Protein AF-A0ABD2W1H1-F1 (afdb_monomer)

InterPro domains:
  IPR000477 Reverse transcriptase domain [PF00078] (25-118)

Radius of gyration: 23.23 Å; Cα contacts (8 Å, |Δi|>4): 56; chains: 1; bounding box: 55×44×77 Å

Structure (mmCIF, N/CA/C/O backbone):
data_AF-A0ABD2W1H1-F1
#
_entry.id   AF-A0ABD2W1H1-F1
#
loop_
_atom_site.group_PDB
_atom_site.id
_atom_site.type_symbol
_atom_site.label_atom_id
_atom_site.label_alt_id
_atom_site.label_comp_id
_atom_site.label_asym_id
_atom_site.label_entity_id
_atom_site.label_seq_id
_atom_site.pdbx_PDB_ins_code
_atom_site.Cartn_x
_atom_site.Cartn_y
_atom_site.Cartn_z
_atom_site.occupancy
_atom_site.B_iso_or_equiv
_atom_site.auth_seq_id
_atom_site.auth_comp_id
_atom_site.auth_asym_id
_atom_site.auth_atom_id
_atom_site.pdbx_PDB_model_num
ATOM 1 N N . MET A 1 1 ? -27.173 16.193 44.417 1.00 43.81 1 MET A N 1
ATOM 2 C CA . MET A 1 1 ? -25.766 15.741 44.469 1.00 43.81 1 MET A CA 1
ATOM 3 C C . MET A 1 1 ? -25.163 16.108 43.125 1.00 43.81 1 MET A C 1
ATOM 5 O O . MET A 1 1 ? -25.553 15.525 42.124 1.00 43.81 1 MET A O 1
ATOM 9 N N . GLY A 1 2 ? -24.431 17.223 43.087 1.00 42.78 2 GLY A N 1
ATOM 10 C CA . GLY A 1 2 ? -24.019 17.876 41.842 1.00 42.78 2 GLY A CA 1
ATOM 11 C C . GLY A 1 2 ? -22.956 17.087 41.070 1.00 42.78 2 GLY A C 1
ATOM 12 O O . GLY A 1 2 ? -22.315 16.207 41.647 1.00 42.78 2 GLY A O 1
ATOM 13 N N . PRO A 1 3 ? -22.776 17.387 39.774 1.00 46.75 3 PRO A N 1
ATOM 14 C CA . PRO A 1 3 ? -21.811 16.698 38.933 1.00 46.75 3 PRO A CA 1
ATOM 15 C C . PRO A 1 3 ? -20.380 17.022 39.372 1.00 46.75 3 PRO A C 1
ATOM 17 O O . PRO A 1 3 ? -20.046 18.167 39.681 1.00 46.75 3 PRO A O 1
ATOM 20 N N . ALA A 1 4 ? -19.531 15.997 39.387 1.00 45.50 4 ALA A N 1
ATOM 21 C CA . ALA A 1 4 ? -18.104 16.149 39.611 1.00 45.50 4 ALA A CA 1
ATOM 22 C C . ALA A 1 4 ? -17.471 16.798 38.372 1.00 45.50 4 ALA A C 1
ATOM 24 O O . ALA A 1 4 ? -17.290 16.154 37.340 1.00 45.50 4 ALA A O 1
ATOM 25 N N . VAL A 1 5 ? -17.140 18.083 38.487 1.00 46.41 5 VAL A N 1
ATOM 26 C CA . VAL A 1 5 ? -16.258 18.775 37.547 1.00 46.41 5 VAL A CA 1
ATOM 27 C C . VAL A 1 5 ? -14.860 18.183 37.713 1.00 46.41 5 VAL A C 1
ATOM 29 O O . VAL A 1 5 ? -14.233 18.330 38.759 1.00 46.41 5 VAL A O 1
ATOM 32 N N . ARG A 1 6 ? -14.388 17.483 36.682 1.00 51.84 6 ARG A N 1
ATOM 33 C CA . ARG A 1 6 ? -12.986 17.104 36.508 1.00 51.84 6 ARG A CA 1
ATOM 34 C C . ARG A 1 6 ? -12.516 17.728 35.200 1.00 51.84 6 ARG A C 1
ATOM 36 O O . ARG A 1 6 ? -12.974 17.327 34.138 1.00 51.84 6 ARG A O 1
ATOM 43 N N . ASP A 1 7 ? -11.689 18.760 35.324 1.00 51.59 7 ASP A N 1
ATOM 44 C CA . ASP A 1 7 ? -10.786 19.318 34.313 1.00 51.59 7 ASP A CA 1
ATOM 45 C C . ASP A 1 7 ? -11.288 19.332 32.860 1.00 51.59 7 ASP A C 1
ATOM 47 O O . ASP A 1 7 ? -10.806 18.589 32.013 1.00 51.59 7 ASP A O 1
ATOM 51 N N . GLY A 1 8 ? -12.242 20.227 32.579 1.00 45.44 8 GLY A N 1
ATOM 52 C CA . GLY A 1 8 ? -12.217 21.179 31.453 1.00 45.44 8 GLY A CA 1
ATOM 53 C C . GLY A 1 8 ? -12.054 20.719 29.994 1.00 45.44 8 GLY A C 1
ATOM 54 O O . GLY A 1 8 ? -12.125 21.572 29.115 1.00 45.44 8 GLY A O 1
ATOM 55 N N . HIS A 1 9 ? -11.870 19.438 29.687 1.00 45.09 9 HIS A N 1
ATOM 56 C CA . HIS A 1 9 ? -11.798 18.931 28.318 1.00 45.09 9 HIS A CA 1
ATOM 57 C C . HIS A 1 9 ? -12.951 17.962 28.070 1.00 45.09 9 HIS A C 1
ATOM 59 O O . HIS A 1 9 ? -12.809 16.744 28.156 1.00 45.09 9 HIS A O 1
ATOM 65 N N . VAL A 1 10 ? -14.118 18.527 27.761 1.00 51.59 10 VAL A N 1
ATOM 66 C CA . VAL A 1 10 ? -15.185 17.774 27.100 1.00 51.59 10 VAL A CA 1
ATOM 67 C C . VAL A 1 10 ? -14.662 17.466 25.700 1.00 51.59 10 VAL A C 1
ATOM 69 O O . VAL A 1 10 ? -14.462 18.381 24.898 1.00 51.59 10 VAL A O 1
ATOM 72 N N . ALA A 1 11 ? -14.356 16.194 25.432 1.00 53.81 11 ALA A N 1
ATOM 73 C CA . ALA A 1 11 ? -14.017 15.757 24.085 1.00 53.81 11 ALA A CA 1
ATOM 74 C C . ALA A 1 11 ? -15.162 16.173 23.142 1.00 53.81 11 ALA A C 1
ATOM 76 O O . ALA A 1 11 ? -16.325 16.054 23.527 1.00 53.81 11 ALA A O 1
ATOM 77 N N . PRO A 1 12 ? -14.876 16.702 21.941 1.00 53.75 12 PRO A N 1
ATOM 78 C CA . PRO A 1 12 ? -15.933 17.126 21.035 1.00 53.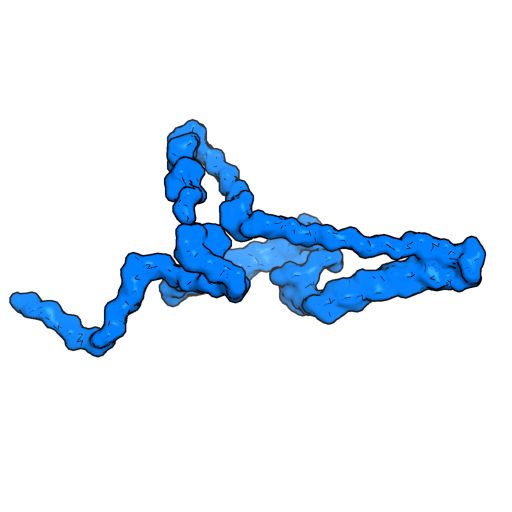75 12 PRO A CA 1
ATOM 79 C C . PRO A 1 12 ? -16.847 15.934 20.719 1.00 53.75 12 PRO A C 1
ATOM 81 O O . PRO A 1 12 ? -16.388 14.923 20.198 1.00 53.75 12 PRO A O 1
ATOM 84 N N . GLU A 1 13 ? -18.142 16.073 21.008 1.00 55.47 13 GLU A N 1
ATOM 85 C CA . GLU A 1 13 ? -19.213 15.078 20.787 1.00 55.47 13 GLU A CA 1
ATOM 86 C C . GLU A 1 13 ? -19.507 14.815 19.286 1.00 55.47 13 GLU A C 1
ATOM 88 O O . GLU A 1 13 ? -20.562 14.307 18.915 1.00 55.47 13 GLU A O 1
ATOM 93 N N . GLY A 1 14 ? -18.590 15.191 18.388 1.00 64.19 14 GLY A N 1
ATOM 94 C CA . GLY A 1 14 ? -18.733 15.085 16.938 1.00 64.19 14 GLY A CA 1
ATOM 95 C C . GLY A 1 14 ? -17.552 14.359 16.285 1.00 64.19 14 GLY A C 1
ATOM 96 O O . GLY A 1 14 ? -16.455 14.323 16.847 1.00 64.19 14 GLY A O 1
ATOM 97 N N . PRO A 1 15 ? -17.746 13.782 15.083 1.00 66.81 15 PRO A N 1
ATOM 98 C CA . PRO A 1 15 ? -16.673 13.117 14.358 1.00 66.81 15 PRO A CA 1
ATOM 99 C C . PRO A 1 15 ? -15.537 14.100 14.081 1.00 66.81 15 PRO A C 1
ATOM 101 O O . PRO A 1 15 ? -15.758 15.232 13.647 1.00 66.81 15 PRO A O 1
ATOM 104 N N . GLN A 1 16 ? -14.301 13.667 14.315 1.00 79.19 16 GLN A N 1
ATOM 105 C CA . GLN A 1 16 ? -13.146 14.505 14.045 1.00 79.19 16 GLN A CA 1
ATOM 106 C C . GLN A 1 16 ? -12.920 14.574 12.530 1.00 79.19 16 GLN A C 1
ATOM 108 O O . GLN A 1 16 ? -12.593 13.578 11.887 1.00 79.19 16 GLN A O 1
ATOM 113 N N . LEU A 1 17 ? -13.132 15.751 11.940 1.00 83.94 17 LEU A N 1
ATOM 114 C CA . LEU A 1 17 ? -13.023 15.973 10.498 1.00 83.94 17 LEU A CA 1
ATOM 115 C C . LEU A 1 17 ? -11.775 16.798 10.175 1.00 83.94 17 LEU A C 1
ATOM 117 O O . LEU A 1 17 ? -11.585 17.889 10.706 1.00 83.94 17 LEU A O 1
ATOM 121 N N . LEU A 1 18 ? -10.939 16.303 9.261 1.00 87.12 18 LEU A N 1
ATOM 122 C CA . LEU A 1 18 ? -9.754 17.017 8.785 1.00 87.12 18 LEU A CA 1
ATOM 123 C C . LEU A 1 18 ? -10.022 17.648 7.414 1.00 87.12 18 LEU A C 1
ATOM 125 O O . LEU A 1 18 ? -10.201 16.927 6.431 1.00 87.12 18 LEU A O 1
ATOM 129 N N . LEU A 1 19 ? -10.026 18.980 7.323 1.00 90.12 19 LEU A N 1
ATOM 130 C CA . LEU A 1 19 ? -10.197 19.686 6.049 1.00 90.12 19 LEU A CA 1
ATOM 131 C C . LEU A 1 19 ? -9.018 19.387 5.108 1.00 90.12 19 LEU A C 1
ATOM 133 O O . LEU A 1 19 ? -7.850 19.482 5.489 1.00 90.12 19 LEU A O 1
ATOM 137 N N . LYS A 1 20 ? -9.316 19.011 3.863 1.00 87.94 20 LYS A N 1
ATOM 138 C CA . LYS A 1 20 ? -8.301 18.776 2.832 1.00 87.94 20 LYS A CA 1
ATOM 139 C C . LYS A 1 20 ? -7.642 20.111 2.452 1.00 87.94 20 LYS A C 1
ATOM 141 O O . LYS A 1 20 ? -8.358 21.090 2.242 1.00 87.94 20 LYS A O 1
ATOM 146 N N . PRO A 1 21 ? -6.307 20.153 2.287 1.00 90.31 21 PRO A N 1
ATOM 147 C CA . PRO A 1 21 ? -5.616 21.361 1.846 1.00 90.31 21 PRO A CA 1
ATOM 148 C C . PRO A 1 21 ? -6.205 21.916 0.542 1.00 90.31 21 PRO A C 1
ATOM 150 O O . PRO A 1 21 ? -6.440 21.161 -0.404 1.00 90.31 21 PRO A O 1
ATOM 153 N N . GLY A 1 22 ? -6.451 23.228 0.500 1.00 89.56 22 GLY A N 1
ATOM 154 C CA . GLY A 1 22 ? -6.952 23.923 -0.692 1.00 89.56 22 GLY A CA 1
ATOM 155 C C . GLY A 1 22 ? -8.412 23.628 -1.064 1.00 89.56 22 GLY A C 1
ATOM 156 O O . GLY A 1 22 ? -8.815 23.914 -2.190 1.00 89.56 22 GLY A O 1
ATOM 157 N N . LYS A 1 23 ? -9.208 23.038 -0.163 1.00 88.44 23 LYS A N 1
ATOM 158 C CA . LYS A 1 23 ? -10.645 22.805 -0.368 1.00 88.44 23 LYS A CA 1
ATOM 159 C C . LYS A 1 23 ? -11.490 23.736 0.497 1.00 88.44 23 LYS A C 1
ATOM 161 O O . LYS A 1 23 ? -11.108 24.060 1.617 1.00 88.44 23 LYS A O 1
ATOM 166 N N . GLN A 1 24 ? -12.634 24.147 -0.046 1.00 89.00 24 GLN A N 1
ATOM 167 C CA . GLN A 1 24 ? -13.599 24.988 0.655 1.00 89.00 24 GLN A CA 1
ATOM 168 C C . GLN A 1 24 ? -14.358 24.163 1.715 1.00 89.00 24 GLN A C 1
ATOM 170 O O . GLN A 1 24 ? -14.635 22.984 1.475 1.00 89.00 24 GLN A O 1
ATOM 175 N N . PRO A 1 25 ? -14.662 24.733 2.894 1.00 86.94 25 PRO A N 1
ATOM 176 C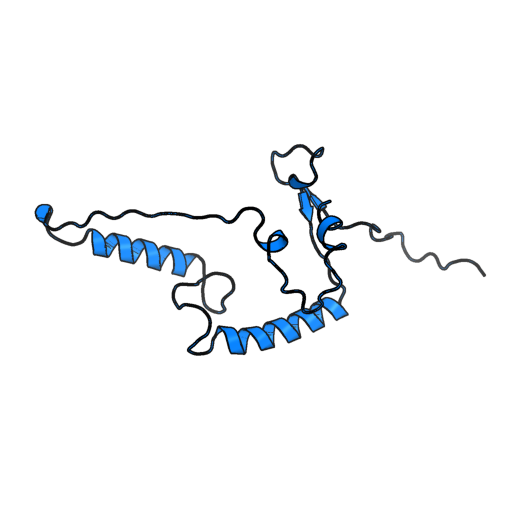 CA . PRO A 1 25 ? -15.293 24.020 4.012 1.00 86.94 25 PRO A CA 1
ATOM 177 C C . PRO A 1 25 ? -16.806 23.782 3.839 1.00 86.94 25 PRO A C 1
ATOM 179 O O . PRO A 1 25 ? -17.447 23.200 4.706 1.00 86.94 25 PRO A O 1
ATOM 182 N N . ASP A 1 26 ? -17.383 24.229 2.730 1.00 87.62 26 ASP A N 1
ATOM 183 C CA . ASP A 1 26 ? -18.809 24.174 2.399 1.00 87.62 26 ASP A CA 1
ATOM 184 C C . ASP A 1 26 ? -19.298 22.783 1.957 1.00 87.62 26 ASP A C 1
ATOM 186 O O . ASP A 1 26 ? -20.471 22.454 2.130 1.00 87.62 26 ASP A O 1
ATOM 190 N N . ALA A 1 27 ? -18.414 21.940 1.418 1.00 84.38 27 ALA A N 1
ATOM 191 C CA . ALA A 1 27 ? -18.756 20.594 0.961 1.00 84.38 27 ALA A CA 1
ATOM 192 C C . ALA A 1 27 ? -18.233 19.498 1.907 1.00 84.38 27 ALA A C 1
ATOM 194 O O . ALA A 1 27 ? -17.051 19.474 2.249 1.00 84.38 27 ALA A O 1
ATOM 195 N N . SER A 1 28 ? -19.056 18.491 2.234 1.00 80.12 28 SER A N 1
ATOM 196 C CA . SER A 1 28 ? -18.624 17.364 3.088 1.00 80.12 28 SER A CA 1
ATOM 197 C C . SER A 1 28 ? -17.450 16.576 2.488 1.00 80.12 28 SER A C 1
ATOM 199 O O . SER A 1 28 ? -16.524 16.166 3.189 1.00 80.12 28 SER A O 1
ATOM 201 N N . SER A 1 29 ? -17.399 16.473 1.155 1.00 82.88 29 SER A N 1
ATOM 202 C 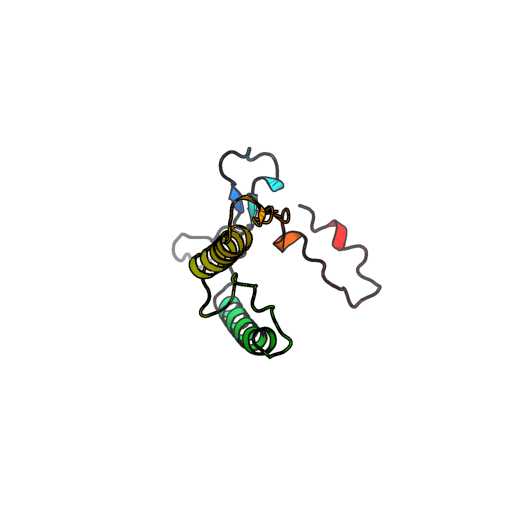CA . SER A 1 29 ? -16.284 15.855 0.422 1.00 82.88 29 SER A CA 1
ATOM 203 C C . SER A 1 29 ? -14.930 16.563 0.601 1.00 82.88 29 SER A C 1
ATOM 205 O O . SER A 1 29 ? -13.884 15.977 0.286 1.00 82.88 29 SER A O 1
ATOM 207 N N . SER A 1 30 ? -14.918 17.796 1.114 1.00 88.81 30 SER A N 1
ATOM 208 C CA . SER A 1 30 ? -13.705 18.550 1.433 1.00 88.81 30 SER A CA 1
ATOM 209 C C . SER A 1 30 ? -13.006 18.042 2.686 1.00 88.81 30 SER A C 1
ATOM 211 O O . SER A 1 30 ? -11.835 18.351 2.878 1.00 88.81 30 SER A O 1
ATOM 213 N N . TYR A 1 31 ? -13.657 17.212 3.498 1.00 87.69 31 TYR A N 1
ATOM 214 C CA . TYR A 1 31 ? -13.084 16.675 4.724 1.00 87.69 31 TYR A CA 1
ATOM 215 C C . TYR A 1 31 ? -12.571 15.236 4.551 1.00 87.69 31 TYR A C 1
ATOM 217 O O . TYR A 1 31 ? -12.930 14.506 3.621 1.00 87.69 31 TYR A O 1
ATOM 225 N N . ARG A 1 32 ? -11.661 14.832 5.439 1.00 84.00 32 ARG A N 1
ATOM 226 C CA . ARG A 1 32 ? -11.263 13.447 5.697 1.00 84.00 32 ARG A CA 1
ATOM 227 C C . ARG A 1 32 ? -11.787 13.087 7.088 1.00 84.00 32 ARG A C 1
ATOM 229 O O . ARG A 1 32 ? -11.273 13.645 8.059 1.00 84.00 32 ARG A O 1
ATOM 236 N N . PRO A 1 33 ? -12.804 12.223 7.202 1.00 83.12 33 PRO A N 1
ATOM 237 C CA . PRO A 1 33 ? -13.260 11.778 8.508 1.00 83.12 33 PRO A CA 1
ATOM 238 C C . PRO A 1 33 ? -12.161 10.953 9.184 1.00 83.12 33 PRO A C 1
ATOM 240 O O . PRO A 1 33 ? -11.538 10.100 8.549 1.00 83.12 33 PRO A O 1
ATOM 243 N N . LEU A 1 34 ? -11.908 11.233 10.461 1.00 82.88 34 LEU A N 1
ATOM 244 C CA . LEU A 1 34 ? -11.014 10.467 11.318 1.00 82.88 34 LEU A CA 1
ATOM 245 C C . LEU A 1 34 ? -11.851 9.697 12.337 1.00 82.88 34 LEU A 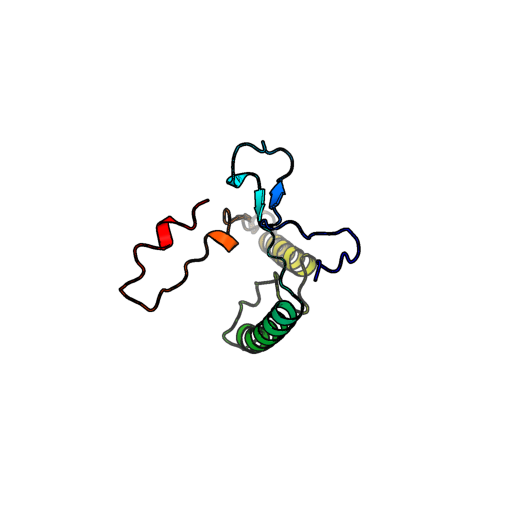C 1
ATOM 247 O O . LEU A 1 34 ? -12.645 10.277 13.077 1.00 82.88 34 LEU A O 1
ATOM 251 N N . CYS A 1 35 ? -11.644 8.384 12.391 1.00 82.81 35 CYS A N 1
ATOM 252 C CA . CYS A 1 35 ? -12.256 7.523 13.394 1.00 82.81 35 CYS A CA 1
ATOM 253 C C . CYS A 1 35 ? -11.269 7.323 14.544 1.00 82.81 35 CYS A C 1
ATOM 255 O 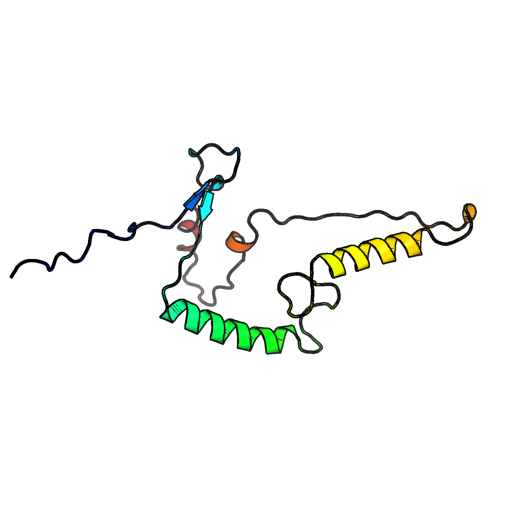O . CYS A 1 35 ? -10.298 6.577 14.416 1.00 82.81 35 CYS A O 1
ATOM 257 N N . MET A 1 36 ? -11.516 7.989 15.669 1.00 85.50 36 MET A N 1
ATOM 258 C CA . MET A 1 36 ? -10.738 7.796 16.889 1.00 85.50 36 MET A CA 1
ATOM 259 C C . MET A 1 36 ? -11.381 6.691 17.720 1.00 85.50 36 MET A C 1
ATOM 261 O O . MET A 1 36 ? -12.389 6.911 18.383 1.00 85.50 36 MET A O 1
ATOM 265 N N . LEU A 1 37 ? -10.799 5.493 17.673 1.00 88.94 37 LEU A N 1
ATOM 266 C CA . LEU A 1 37 ? -11.210 4.406 18.556 1.00 88.94 37 LEU A CA 1
ATOM 267 C C . LEU A 1 37 ? -10.705 4.654 19.984 1.00 88.94 37 LEU A C 1
ATOM 269 O O . LEU A 1 37 ? -9.593 5.163 20.200 1.00 88.94 37 LEU A O 1
ATOM 273 N N . ASP A 1 38 ? -11.518 4.256 20.956 1.00 93.69 38 ASP A N 1
ATOM 274 C CA . ASP A 1 38 ? -11.116 4.183 22.354 1.00 93.69 38 ASP A CA 1
ATOM 275 C C . ASP A 1 38 ? -10.048 3.090 22.559 1.00 93.69 38 ASP A C 1
ATOM 277 O O . ASP A 1 38 ? -9.645 2.371 21.637 1.00 93.69 38 ASP A O 1
ATOM 281 N N . THR A 1 39 ? -9.525 2.976 23.780 1.00 96.19 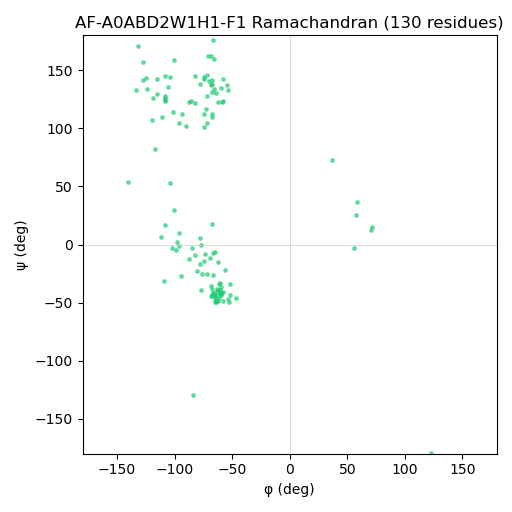39 THR A N 1
ATOM 282 C CA . THR A 1 39 ? -8.462 2.007 24.082 1.00 96.19 39 THR A CA 1
ATOM 283 C C . THR A 1 39 ? -8.907 0.571 23.804 1.00 96.19 39 THR A C 1
ATOM 285 O O . THR A 1 39 ? -8.145 -0.199 23.218 1.00 96.19 39 THR A O 1
ATOM 288 N N . ALA A 1 40 ? -10.140 0.212 24.173 1.00 96.62 40 ALA A N 1
ATOM 289 C CA . ALA A 1 40 ? -10.678 -1.123 23.933 1.00 96.62 40 ALA A CA 1
ATOM 290 C C . ALA A 1 40 ? -10.816 -1.415 22.428 1.00 96.62 40 ALA A C 1
ATOM 292 O O . ALA A 1 40 ? -10.377 -2.470 21.963 1.00 96.62 40 ALA A O 1
ATOM 293 N N . GLY A 1 41 ? -11.335 -0.461 21.651 1.00 96.56 41 GLY A N 1
ATOM 294 C CA . GLY A 1 41 ? -11.456 -0.543 20.200 1.00 96.56 41 GLY A CA 1
ATOM 295 C C . GLY A 1 41 ? -10.107 -0.713 19.506 1.00 96.56 41 GLY A C 1
ATOM 296 O O . GLY A 1 41 ? -9.969 -1.595 18.663 1.00 96.56 41 GLY A O 1
ATOM 297 N N . LYS A 1 42 ? -9.076 0.036 19.918 1.00 95.44 42 LYS A N 1
ATOM 298 C CA . LYS A 1 42 ? -7.701 -0.121 19.398 1.00 95.44 42 LYS A CA 1
ATOM 299 C C . LYS A 1 42 ? -7.110 -1.498 19.698 1.00 95.44 42 LYS A C 1
ATOM 301 O O . LYS A 1 42 ? -6.415 -2.073 18.859 1.00 95.44 42 LYS A O 1
ATOM 306 N N . ILE A 1 43 ? -7.371 -2.045 20.889 1.00 97.88 43 ILE A N 1
ATOM 307 C CA . ILE A 1 43 ? -6.932 -3.401 21.248 1.00 97.88 43 ILE A CA 1
ATOM 308 C C . ILE A 1 43 ? -7.612 -4.427 20.338 1.00 97.88 43 ILE A C 1
ATOM 310 O O . ILE A 1 43 ? -6.933 -5.283 19.765 1.00 97.88 43 ILE A O 1
ATOM 314 N N . LEU A 1 44 ? -8.931 -4.325 20.167 1.00 97.38 44 LEU A N 1
ATOM 315 C CA . LEU A 1 44 ? -9.688 -5.217 19.294 1.00 97.38 44 LEU A CA 1
ATOM 316 C C . LEU A 1 44 ? -9.216 -5.119 17.837 1.00 97.38 44 LEU A C 1
ATOM 318 O O . LEU A 1 44 ? -8.952 -6.147 17.212 1.00 97.38 44 LEU A O 1
ATOM 322 N N . GLU A 1 45 ? -9.039 -3.902 17.321 1.00 96.31 45 GLU A N 1
ATOM 323 C CA . GLU A 1 45 ? -8.484 -3.645 15.990 1.00 96.31 45 GLU A CA 1
ATOM 324 C C . GLU A 1 45 ? -7.137 -4.352 15.824 1.00 96.31 45 GLU A C 1
ATOM 326 O O . GLU A 1 45 ? -6.922 -5.068 14.846 1.00 96.31 45 GLU A O 1
ATOM 331 N N . ARG A 1 46 ? -6.243 -4.236 16.813 1.00 96.69 46 ARG A N 1
ATOM 332 C CA . ARG A 1 46 ? -4.926 -4.878 16.770 1.00 96.69 46 ARG A CA 1
ATOM 333 C C . ARG A 1 46 ? -5.015 -6.403 16.747 1.00 96.69 46 ARG A C 1
ATOM 335 O O . ARG A 1 46 ? -4.225 -7.038 16.044 1.00 96.69 46 ARG A O 1
ATOM 342 N N . ILE A 1 47 ? -5.950 -6.994 17.491 1.00 97.88 47 ILE A N 1
ATOM 343 C CA . ILE A 1 47 ? -6.193 -8.445 17.486 1.00 97.88 47 ILE A CA 1
ATOM 344 C C . ILE A 1 47 ? -6.680 -8.896 16.105 1.00 97.88 47 ILE A C 1
ATOM 346 O O . ILE A 1 47 ? -6.151 -9.865 15.557 1.00 97.88 47 ILE A O 1
ATOM 350 N N . ILE A 1 48 ? -7.654 -8.186 15.529 1.00 97.38 48 ILE A N 1
ATOM 351 C CA . ILE A 1 48 ? -8.199 -8.487 14.198 1.00 97.38 48 ILE A CA 1
ATOM 352 C C . ILE A 1 48 ? -7.106 -8.345 13.136 1.00 97.38 48 ILE A C 1
ATOM 354 O O . ILE A 1 48 ? -6.899 -9.266 12.351 1.00 97.38 48 ILE A O 1
ATOM 358 N N . CYS A 1 49 ? -6.359 -7.241 13.162 1.00 95.94 49 CYS A N 1
ATOM 359 C CA . CYS A 1 49 ? -5.248 -6.959 12.258 1.00 95.94 49 CYS A CA 1
ATOM 360 C C . CYS A 1 49 ? -4.227 -8.106 12.246 1.00 95.94 49 CYS A C 1
ATOM 362 O O . CYS A 1 49 ? -3.926 -8.645 11.187 1.00 95.94 49 CYS A O 1
ATOM 364 N N . ARG A 1 50 ? -3.777 -8.569 13.422 1.00 96.00 50 ARG A N 1
ATOM 365 C CA . ARG A 1 50 ? -2.837 -9.701 13.525 1.00 96.00 50 ARG A CA 1
ATOM 366 C C . ARG A 1 50 ? -3.387 -10.995 12.933 1.00 96.00 50 ARG A C 1
ATOM 368 O O . ARG A 1 50 ? -2.637 -11.750 12.327 1.00 96.00 50 ARG A O 1
ATOM 375 N N . ARG A 1 51 ? -4.677 -11.277 13.127 1.00 96.06 51 ARG A N 1
ATOM 376 C CA . ARG A 1 51 ? -5.307 -12.469 12.543 1.00 96.06 51 ARG A CA 1
ATOM 377 C C . ARG A 1 51 ? -5.376 -12.357 11.025 1.00 96.06 51 ARG A C 1
ATOM 379 O O . ARG A 1 51 ? -5.054 -13.323 10.350 1.00 96.06 51 ARG A O 1
ATOM 386 N N . LEU A 1 52 ? -5.755 -11.191 10.501 1.00 95.31 52 LEU A N 1
ATOM 387 C CA . LEU A 1 52 ? -5.802 -10.939 9.061 1.00 95.31 52 LEU A CA 1
ATOM 388 C C . LEU A 1 52 ? -4.416 -11.035 8.419 1.00 95.31 52 LEU A C 1
ATOM 390 O O . LEU A 1 52 ? -4.314 -11.665 7.374 1.00 95.31 52 LEU A O 1
ATOM 394 N N . GLU A 1 53 ? -3.370 -10.510 9.070 1.00 95.00 53 GLU A N 1
ATOM 395 C CA . GLU A 1 53 ? -1.979 -10.606 8.597 1.00 95.00 53 GLU A CA 1
ATOM 396 C C . GLU A 1 53 ? -1.585 -12.059 8.276 1.00 95.00 53 GLU A C 1
ATOM 398 O O . GLU A 1 53 ? -1.005 -12.317 7.224 1.00 95.00 53 GLU A O 1
ATOM 403 N N . VAL A 1 54 ? -1.960 -13.023 9.128 1.00 94.25 54 VAL A N 1
ATOM 404 C CA . VAL A 1 54 ? -1.673 -14.454 8.901 1.00 94.25 54 VAL A CA 1
ATOM 405 C C . VAL A 1 54 ? -2.290 -14.959 7.594 1.00 94.25 54 VAL A C 1
ATOM 407 O O . VAL A 1 54 ? -1.646 -15.701 6.858 1.00 94.25 54 VAL A O 1
ATOM 410 N N . TYR A 1 55 ? -3.522 -14.552 7.282 1.00 93.75 55 TYR A N 1
ATOM 411 C CA . TYR A 1 55 ? -4.204 -14.975 6.057 1.00 93.75 55 TYR A CA 1
ATOM 412 C C . TYR A 1 55 ? -3.697 -14.231 4.822 1.00 93.75 55 TYR A C 1
ATOM 414 O O . TYR A 1 55 ? -3.557 -14.828 3.757 1.00 93.75 55 TYR A O 1
ATOM 422 N N . THR A 1 56 ? -3.416 -12.934 4.946 1.00 94.81 56 THR A N 1
ATOM 423 C CA . THR A 1 56 ? -2.956 -12.110 3.823 1.00 94.81 56 THR A CA 1
ATOM 424 C C . THR A 1 56 ? -1.529 -12.429 3.398 1.00 94.81 56 THR A C 1
ATOM 426 O O . THR A 1 56 ? -1.186 -12.195 2.246 1.00 94.81 56 THR A O 1
ATOM 429 N N . GLU A 1 57 ? -0.703 -12.963 4.296 1.00 94.38 57 GLU A N 1
ATOM 430 C CA . GLU A 1 57 ? 0.686 -13.350 4.011 1.00 94.38 57 GLU A CA 1
ATOM 431 C C . GLU A 1 57 ? 0.836 -14.846 3.663 1.00 94.38 57 GLU A C 1
ATOM 433 O O . GLU A 1 57 ? 1.936 -15.310 3.372 1.00 94.38 57 GLU A O 1
ATOM 438 N N . ALA A 1 58 ? -0.256 -15.618 3.672 1.00 92.44 58 ALA A N 1
ATOM 439 C CA . ALA A 1 58 ? -0.249 -17.014 3.239 1.00 92.44 58 ALA A CA 1
ATOM 440 C C . ALA A 1 58 ? -0.002 -17.138 1.713 1.00 92.44 58 ALA A C 1
ATOM 442 O O . ALA A 1 58 ? -0.243 -16.179 0.979 1.00 92.44 58 ALA A O 1
ATOM 443 N N . PRO A 1 59 ? 0.393 -18.318 1.184 1.00 88.06 59 PRO A N 1
ATOM 444 C CA . PRO A 1 59 ? 0.743 -18.496 -0.237 1.00 88.06 59 PRO A CA 1
ATOM 445 C C . PRO A 1 59 ? -0.337 -18.102 -1.262 1.00 88.06 59 PRO A C 1
ATOM 447 O O . PRO A 1 59 ? -0.016 -17.839 -2.416 1.00 88.06 59 PRO A O 1
ATOM 450 N N . ALA A 1 60 ? -1.610 -18.059 -0.860 1.00 89.56 60 ALA A N 1
ATOM 451 C CA . ALA A 1 60 ? -2.737 -17.624 -1.693 1.00 89.56 60 ALA A CA 1
ATOM 452 C C . ALA A 1 60 ? -3.310 -16.251 -1.273 1.00 89.56 60 ALA A C 1
ATOM 454 O O . ALA A 1 60 ? -4.446 -15.925 -1.611 1.00 89.56 60 ALA A O 1
ATOM 455 N N . GLY A 1 61 ? -2.556 -15.485 -0.482 1.00 92.88 61 GLY A N 1
ATOM 456 C CA . GLY A 1 61 ? -2.944 -14.188 0.059 1.00 92.88 61 GLY A CA 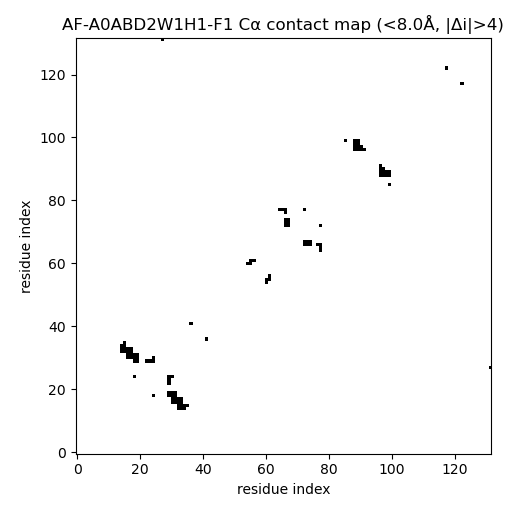1
ATOM 457 C C . GLY A 1 61 ? -2.691 -13.030 -0.911 1.00 92.88 61 GLY A C 1
ATOM 458 O O . GLY A 1 61 ? -3.131 -13.032 -2.060 1.00 92.88 61 GLY A O 1
ATOM 459 N N . LEU A 1 62 ? -2.018 -11.986 -0.431 1.00 95.19 62 LEU A N 1
ATOM 460 C CA . LEU A 1 62 ? -1.715 -10.791 -1.215 1.00 95.19 62 LEU A CA 1
ATOM 461 C C . LEU A 1 62 ? -0.643 -11.069 -2.270 1.00 95.19 62 LEU A C 1
ATOM 463 O O . LEU A 1 62 ? 0.320 -11.793 -2.035 1.00 95.19 62 LEU A O 1
ATOM 467 N N . SER A 1 63 ? -0.770 -10.404 -3.419 1.00 94.31 63 SER A N 1
ATOM 468 C CA . SER A 1 63 ? 0.232 -10.462 -4.486 1.00 94.31 63 SER A CA 1
ATOM 469 C C . SER A 1 63 ? 1.609 -10.010 -3.997 1.00 94.31 63 SER A C 1
ATOM 471 O O . SER A 1 63 ? 1.737 -9.002 -3.296 1.00 94.31 63 SER A O 1
ATOM 473 N N . ASP A 1 64 ? 2.663 -10.666 -4.481 1.00 92.69 64 ASP A N 1
ATOM 474 C CA . ASP A 1 64 ? 4.051 -10.246 -4.266 1.00 92.69 64 ASP A CA 1
ATOM 475 C C . ASP A 1 64 ? 4.417 -8.909 -4.910 1.00 92.69 64 ASP A C 1
ATOM 477 O O . ASP A 1 64 ? 5.502 -8.398 -4.662 1.00 92.69 64 ASP A O 1
ATOM 481 N N . ARG A 1 65 ? 3.530 -8.306 -5.703 1.00 93.75 65 ARG A N 1
ATOM 482 C CA . ARG A 1 65 ? 3.697 -6.935 -6.210 1.00 93.75 65 ARG A CA 1
ATOM 483 C C . ARG A 1 65 ? 2.925 -5.899 -5.393 1.00 93.75 65 ARG A C 1
ATOM 485 O O . ARG A 1 65 ? 2.932 -4.720 -5.730 1.00 93.75 65 ARG A O 1
ATOM 492 N N . GLN A 1 66 ? 2.244 -6.312 -4.323 1.00 94.88 66 GLN A N 1
ATOM 493 C CA . GLN A 1 66 ? 1.635 -5.392 -3.371 1.00 94.88 66 GLN A CA 1
ATOM 494 C C . GLN A 1 66 ? 2.661 -5.015 -2.302 1.00 94.88 66 GLN A C 1
ATOM 496 O O . GLN A 1 66 ? 3.194 -5.879 -1.610 1.00 94.88 66 GLN A O 1
ATOM 501 N N . HIS A 1 67 ? 2.924 -3.717 -2.162 1.00 95.69 67 HIS A N 1
ATOM 502 C CA . HIS A 1 67 ? 3.882 -3.185 -1.186 1.00 95.69 67 HIS A CA 1
ATOM 503 C C . HIS A 1 67 ? 3.197 -2.431 -0.040 1.00 95.69 67 HIS A C 1
ATOM 505 O O . HIS A 1 67 ? 3.677 -2.449 1.089 1.00 95.69 67 HIS A O 1
ATOM 511 N N . GLY A 1 68 ? 2.059 -1.786 -0.313 1.00 94.56 68 GLY A N 1
ATOM 512 C CA . GLY A 1 68 ? 1.306 -1.045 0.695 1.00 94.56 68 GLY A CA 1
ATOM 513 C C . GLY A 1 68 ? 0.701 -1.960 1.761 1.00 94.56 68 GLY A C 1
ATOM 514 O O . GLY A 1 68 ? 0.191 -3.035 1.442 1.00 94.56 68 GLY A O 1
ATOM 515 N N . PHE A 1 69 ? 0.726 -1.493 3.012 1.00 92.75 69 PHE A N 1
ATOM 516 C CA . PHE A 1 69 ? 0.128 -2.161 4.177 1.00 92.75 69 PHE A CA 1
ATOM 517 C C . PHE A 1 69 ? 0.647 -3.583 4.448 1.00 92.75 69 PHE A C 1
ATOM 519 O O . PHE A 1 69 ? -0.049 -4.379 5.071 1.00 92.75 69 PHE A O 1
ATOM 526 N N . ARG A 1 70 ? 1.868 -3.904 4.005 1.00 94.19 70 ARG A N 1
ATOM 527 C CA . ARG A 1 70 ? 2.523 -5.190 4.274 1.00 94.19 70 ARG A CA 1
ATOM 528 C C . ARG A 1 70 ? 3.768 -4.999 5.126 1.00 94.19 70 ARG A C 1
ATOM 530 O O . ARG A 1 70 ? 4.506 -4.028 4.969 1.00 94.19 70 ARG A O 1
ATOM 537 N N . ARG A 1 71 ? 4.014 -5.937 6.041 1.00 91.31 71 ARG A N 1
ATOM 538 C CA . ARG A 1 71 ? 5.219 -5.919 6.883 1.00 91.31 71 ARG A CA 1
ATOM 539 C C . ARG A 1 71 ? 6.453 -6.232 6.041 1.00 91.31 71 ARG A C 1
ATOM 541 O O . ARG A 1 71 ? 6.408 -7.084 5.163 1.00 91.31 71 ARG A O 1
ATOM 548 N N . GLY A 1 72 ? 7.554 -5.539 6.328 1.00 93.38 72 GLY A N 1
ATOM 549 C CA . GLY A 1 72 ? 8.826 -5.741 5.624 1.00 93.38 72 GLY A CA 1
ATOM 550 C C . GLY A 1 72 ? 8.835 -5.253 4.173 1.00 93.38 72 GLY A C 1
ATOM 551 O O . GLY A 1 72 ? 9.761 -5.584 3.446 1.00 93.38 72 GLY A O 1
ATOM 552 N N . ARG A 1 73 ? 7.823 -4.484 3.751 1.00 94.94 73 ARG A N 1
ATOM 553 C CA . ARG A 1 73 ? 7.754 -3.848 2.433 1.00 94.94 73 ARG A CA 1
ATOM 554 C C . ARG A 1 73 ? 7.548 -2.351 2.594 1.00 94.94 73 ARG A C 1
ATOM 556 O O . ARG A 1 73 ? 6.840 -1.897 3.491 1.00 94.94 73 ARG A O 1
ATOM 563 N N . SER A 1 74 ? 8.169 -1.587 1.713 1.00 96.69 74 SER A N 1
ATOM 564 C CA . SER A 1 74 ? 8.213 -0.133 1.750 1.00 96.69 74 SER A CA 1
ATOM 565 C C . SER A 1 74 ? 7.864 0.473 0.391 1.00 96.69 74 SER A C 1
ATOM 567 O O . SER A 1 74 ? 7.754 -0.209 -0.632 1.00 96.69 74 SER A O 1
ATOM 569 N N . THR A 1 75 ? 7.696 1.794 0.374 1.00 96.31 75 THR A N 1
ATOM 570 C CA . THR A 1 75 ? 7.555 2.557 -0.871 1.00 96.31 75 THR A CA 1
ATOM 571 C C . THR A 1 75 ? 8.837 2.548 -1.702 1.00 96.31 75 THR A C 1
ATOM 573 O O . THR A 1 75 ? 8.752 2.652 -2.922 1.00 96.31 75 THR A O 1
ATOM 576 N N . ILE A 1 76 ? 10.004 2.375 -1.070 1.00 97.75 76 ILE A N 1
ATOM 577 C CA . ILE A 1 76 ? 11.290 2.235 -1.763 1.00 97.75 76 ILE A CA 1
ATOM 578 C C . ILE A 1 76 ? 11.280 0.952 -2.595 1.00 97.75 76 ILE A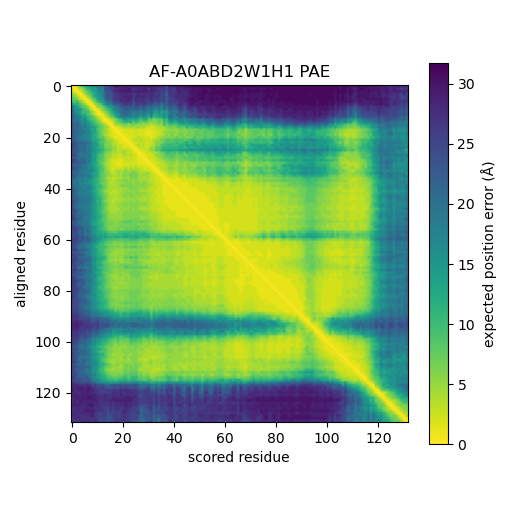 C 1
ATOM 580 O O . ILE A 1 76 ? 11.511 1.022 -3.799 1.00 97.75 76 ILE A O 1
ATOM 584 N N . ASP A 1 77 ? 10.888 -0.176 -1.997 1.00 96.69 77 ASP A N 1
ATOM 585 C CA . ASP A 1 77 ? 10.803 -1.466 -2.699 1.00 96.69 77 ASP A CA 1
ATOM 586 C C . ASP A 1 77 ? 9.830 -1.400 -3.890 1.00 96.69 77 ASP A C 1
ATOM 588 O O . ASP A 1 77 ? 10.064 -1.988 -4.947 1.00 96.69 77 ASP A O 1
ATOM 592 N N . ALA A 1 78 ? 8.728 -0.657 -3.739 1.00 96.38 78 ALA A N 1
ATOM 593 C CA . ALA A 1 78 ? 7.754 -0.460 -4.810 1.00 96.38 78 ALA A CA 1
ATOM 594 C C . ALA A 1 78 ? 8.349 0.326 -5.992 1.00 96.38 78 ALA A C 1
ATOM 596 O O . ALA A 1 78 ? 8.168 -0.051 -7.152 1.00 96.38 78 ALA A O 1
ATOM 597 N N . ILE A 1 79 ? 9.073 1.412 -5.706 1.00 96.94 79 ILE A N 1
ATOM 598 C CA . ILE A 1 79 ? 9.743 2.231 -6.726 1.00 96.94 79 ILE A CA 1
ATOM 599 C C . ILE A 1 79 ? 10.852 1.426 -7.408 1.00 96.94 79 ILE A C 1
ATOM 601 O O . ILE A 1 79 ? 10.989 1.471 -8.634 1.00 96.94 79 ILE A O 1
ATOM 605 N N . GLU A 1 80 ? 11.626 0.661 -6.644 1.00 96.94 80 GLU A N 1
ATOM 606 C CA . GLU A 1 80 ? 12.675 -0.200 -7.179 1.00 96.94 80 GLU A CA 1
ATOM 607 C C . GLU A 1 80 ? 12.108 -1.251 -8.141 1.00 96.94 80 GLU A C 1
ATOM 609 O O . GLU A 1 80 ? 12.644 -1.432 -9.236 1.00 96.94 80 GLU A O 1
ATOM 614 N N . SER A 1 81 ? 10.972 -1.870 -7.804 1.00 95.56 81 SER A N 1
ATOM 615 C CA . SER A 1 81 ? 10.290 -2.826 -8.685 1.00 95.56 81 SER A CA 1
ATOM 616 C C . SER A 1 81 ? 9.924 -2.211 -10.045 1.00 95.56 81 SER A C 1
ATOM 618 O O . SER A 1 81 ? 10.243 -2.774 -11.096 1.00 95.56 81 SER A O 1
ATOM 620 N N . VAL A 1 82 ? 9.315 -1.019 -10.046 1.00 95.38 82 VAL A N 1
ATOM 621 C CA . VAL A 1 82 ? 8.899 -0.332 -11.284 1.00 95.38 82 VAL A CA 1
ATOM 622 C C . VAL A 1 82 ? 10.106 0.131 -12.100 1.00 95.38 82 VAL A C 1
ATOM 624 O O . VAL A 1 82 ? 10.147 -0.052 -13.317 1.00 95.38 82 VAL A O 1
ATOM 627 N N . THR A 1 83 ? 11.106 0.721 -11.445 1.00 95.38 83 THR A N 1
ATOM 628 C CA . THR A 1 83 ? 12.305 1.234 -12.125 1.00 95.38 83 THR A CA 1
ATOM 629 C C . THR A 1 83 ? 13.168 0.115 -12.698 1.00 95.38 83 THR A C 1
ATOM 631 O O . THR A 1 83 ? 13.700 0.267 -13.798 1.00 95.38 83 THR A O 1
ATOM 634 N N . THR A 1 84 ? 13.261 -1.027 -12.016 1.00 95.12 84 THR A N 1
ATOM 635 C CA . THR A 1 84 ? 13.942 -2.222 -12.528 1.00 95.12 84 THR A CA 1
ATOM 636 C C . THR A 1 84 ? 13.240 -2.756 -13.771 1.00 95.12 84 THR A C 1
ATOM 638 O O . THR A 1 84 ? 13.884 -2.903 -14.808 1.00 95.12 84 THR A O 1
ATOM 641 N N . ALA A 1 85 ? 11.914 -2.926 -13.726 1.00 92.38 85 ALA A N 1
ATOM 642 C CA . ALA A 1 85 ? 11.141 -3.367 -14.888 1.00 92.38 85 ALA A CA 1
ATOM 643 C C . ALA A 1 85 ? 11.300 -2.415 -16.091 1.00 92.38 85 ALA A C 1
ATOM 645 O O . ALA A 1 85 ? 11.478 -2.859 -17.227 1.00 92.38 85 ALA A O 1
ATOM 646 N N . ALA A 1 86 ? 11.303 -1.101 -15.847 1.00 92.88 86 ALA A N 1
ATOM 647 C CA . ALA A 1 86 ? 11.531 -0.109 -16.893 1.00 92.88 86 ALA A CA 1
ATOM 648 C C . ALA A 1 86 ? 12.942 -0.217 -17.497 1.00 92.88 86 ALA A C 1
ATOM 650 O O . ALA A 1 86 ? 13.088 -0.198 -18.720 1.00 92.88 86 ALA A O 1
ATOM 651 N N . ARG A 1 87 ? 13.979 -0.374 -16.660 1.00 91.50 87 ARG A N 1
ATOM 652 C CA . ARG A 1 87 ? 15.374 -0.557 -17.102 1.00 91.50 87 ARG A CA 1
ATOM 653 C C . ARG A 1 87 ? 15.545 -1.813 -17.949 1.00 91.50 87 ARG A C 1
ATOM 655 O O . ARG A 1 87 ? 16.240 -1.771 -18.960 1.00 91.50 87 ARG A O 1
ATOM 662 N N . GLU A 1 88 ? 14.901 -2.909 -17.562 1.00 90.69 88 GLU A N 1
ATOM 663 C CA . GLU A 1 88 ? 14.932 -4.164 -18.312 1.00 90.69 88 GLU A CA 1
ATOM 664 C C . GLU A 1 88 ? 14.237 -4.047 -19.670 1.00 90.69 88 GLU A C 1
ATOM 666 O O . GLU A 1 88 ? 14.771 -4.527 -20.670 1.00 90.69 88 GLU A O 1
ATOM 671 N N . ALA A 1 89 ? 13.091 -3.362 -19.739 1.00 87.94 89 ALA A N 1
ATOM 672 C CA . ALA A 1 89 ? 12.363 -3.149 -20.990 1.00 87.94 89 ALA A CA 1
ATOM 673 C C . ALA A 1 89 ? 13.187 -2.364 -22.024 1.00 87.94 89 ALA A C 1
ATOM 675 O O . ALA A 1 89 ? 13.111 -2.631 -23.226 1.00 87.94 89 ALA A O 1
ATOM 676 N N . VAL A 1 90 ? 14.015 -1.426 -21.558 1.00 87.69 90 VAL A N 1
ATOM 677 C CA . VAL A 1 90 ? 14.855 -0.589 -22.422 1.00 87.69 90 VAL A CA 1
ATOM 678 C C . VAL A 1 90 ? 16.284 -1.115 -22.582 1.00 87.69 90 VAL A C 1
ATOM 680 O O . VAL A 1 90 ? 17.138 -0.406 -23.123 1.00 87.69 90 VAL A O 1
ATOM 683 N N . ARG A 1 91 ? 16.573 -2.333 -22.115 1.00 85.69 91 ARG A N 1
ATOM 684 C CA . ARG A 1 91 ? 17.885 -2.971 -22.264 1.00 85.69 91 ARG A CA 1
ATOM 685 C C . ARG A 1 91 ? 18.052 -3.518 -23.689 1.00 85.69 91 ARG A C 1
ATOM 687 O O . ARG A 1 91 ? 17.133 -4.125 -24.228 1.00 85.69 91 ARG A O 1
ATOM 694 N N . GLY A 1 92 ? 19.233 -3.342 -24.284 1.00 78.94 92 GLY A N 1
ATOM 695 C CA . GLY A 1 92 ? 19.569 -3.847 -25.624 1.00 78.94 92 GLY A CA 1
ATOM 696 C C . GLY A 1 92 ? 20.011 -2.751 -26.598 1.00 78.94 92 GLY A C 1
ATOM 697 O O . GLY A 1 92 ? 20.100 -1.579 -26.232 1.00 78.94 92 GLY A O 1
ATOM 698 N N . ALA A 1 93 ? 20.319 -3.143 -27.837 1.00 74.94 93 ALA A N 1
ATOM 699 C CA . ALA A 1 93 ? 20.686 -2.209 -28.898 1.00 74.94 93 ALA A CA 1
ATOM 700 C C . ALA A 1 93 ? 19.497 -1.303 -29.267 1.00 74.94 93 ALA A C 1
ATOM 702 O O . ALA A 1 93 ? 18.340 -1.645 -29.026 1.00 74.94 93 ALA A O 1
ATOM 703 N N . ILE A 1 94 ? 19.774 -0.155 -29.893 1.00 71.44 94 ILE A N 1
ATOM 704 C CA . ILE A 1 94 ? 18.759 0.857 -30.247 1.00 71.44 94 ILE A CA 1
ATOM 705 C C . ILE A 1 94 ? 17.579 0.246 -31.034 1.00 71.44 94 ILE A C 1
ATOM 707 O O . ILE A 1 94 ? 16.439 0.636 -30.803 1.00 71.44 94 ILE A O 1
ATOM 711 N N . GLY A 1 95 ? 17.825 -0.763 -31.881 1.00 74.00 95 GLY A N 1
ATOM 712 C CA . GLY A 1 95 ? 16.790 -1.464 -32.656 1.00 74.00 95 GLY A CA 1
ATOM 713 C C . GLY A 1 95 ? 16.013 -2.570 -31.923 1.00 74.00 95 GLY A C 1
ATOM 714 O O . GLY A 1 95 ? 15.030 -3.061 -32.464 1.00 74.00 95 GLY A O 1
ATOM 715 N N . SER A 1 96 ? 16.418 -2.976 -30.713 1.00 76.38 96 SER A N 1
ATOM 716 C CA . SER A 1 96 ? 15.764 -4.047 -29.933 1.00 76.38 96 SER A CA 1
ATOM 717 C C . SER A 1 96 ? 15.063 -3.538 -28.668 1.00 76.38 96 SER A C 1
ATOM 719 O O . SER A 1 96 ? 14.634 -4.332 -27.828 1.00 76.38 96 SER A O 1
ATOM 721 N N . ARG A 1 97 ? 15.007 -2.217 -28.484 1.00 79.06 97 ARG A N 1
ATOM 722 C CA . ARG A 1 97 ? 14.457 -1.569 -27.293 1.00 79.06 97 ARG A CA 1
ATOM 723 C C . ARG A 1 97 ? 12.935 -1.707 -27.283 1.00 79.06 97 ARG A C 1
ATOM 725 O O . ARG A 1 97 ? 12.284 -1.360 -28.265 1.00 79.06 97 ARG A O 1
ATOM 732 N N . LYS A 1 98 ? 12.351 -2.192 -26.183 1.00 81.62 98 LYS A N 1
ATOM 733 C CA . LYS A 1 98 ? 10.889 -2.238 -26.045 1.00 81.62 98 LYS A CA 1
ATOM 734 C C . LYS A 1 98 ? 10.375 -0.875 -25.592 1.00 81.62 98 LYS A C 1
ATOM 736 O O . LYS A 1 98 ? 11.015 -0.194 -24.790 1.00 81.62 98 LYS A O 1
ATOM 741 N N . TYR A 1 99 ? 9.194 -0.496 -26.073 1.00 84.94 99 TYR A N 1
ATOM 742 C CA . TYR A 1 99 ? 8.468 0.641 -25.518 1.00 84.94 99 TYR A CA 1
ATOM 743 C C . TYR A 1 99 ? 8.009 0.301 -24.098 1.00 84.94 99 TYR A C 1
ATOM 745 O O . TYR A 1 99 ? 7.436 -0.762 -23.858 1.00 84.94 99 TYR A O 1
ATOM 753 N N . CYS A 1 100 ? 8.271 1.206 -23.159 1.00 88.44 100 CYS A N 1
ATOM 754 C CA . CYS A 1 100 ? 7.863 1.080 -21.768 1.00 88.44 100 CYS A CA 1
ATOM 755 C C . CYS A 1 100 ? 6.928 2.239 -21.425 1.00 88.44 100 CYS A C 1
ATOM 757 O O . CYS A 1 100 ? 7.287 3.399 -21.618 1.00 88.44 100 CYS A O 1
ATOM 759 N N . ALA A 1 101 ? 5.747 1.924 -20.901 1.00 92.06 101 ALA A N 1
ATOM 760 C CA . ALA A 1 101 ? 4.783 2.901 -20.415 1.00 92.06 101 ALA A CA 1
ATOM 761 C C . ALA A 1 101 ? 4.381 2.548 -18.981 1.00 92.06 101 ALA A C 1
ATOM 763 O O . ALA A 1 101 ? 4.221 1.374 -18.647 1.00 92.06 101 ALA A O 1
ATOM 764 N N . VAL A 1 102 ? 4.209 3.571 -18.144 1.00 93.31 102 VAL A N 1
ATOM 765 C CA . VAL A 1 102 ? 3.684 3.427 -16.783 1.00 93.31 102 VAL A CA 1
ATOM 766 C C . VAL A 1 102 ? 2.277 4.002 -16.760 1.00 93.31 102 VAL A C 1
ATOM 768 O O . VAL A 1 102 ? 2.075 5.162 -17.109 1.00 93.31 102 VAL A O 1
ATOM 771 N N . VAL A 1 103 ? 1.313 3.189 -16.338 1.00 95.12 103 VAL A N 1
ATOM 772 C CA . VAL A 1 103 ? -0.076 3.608 -16.136 1.00 95.12 103 VAL A CA 1
ATOM 773 C C . VAL A 1 103 ? -0.337 3.649 -14.639 1.00 95.12 103 VAL A C 1
ATOM 775 O O . VAL A 1 103 ? -0.145 2.649 -13.947 1.00 95.12 103 VAL A O 1
ATOM 778 N N . THR A 1 104 ? -0.760 4.805 -14.135 1.00 95.06 104 THR A N 1
ATOM 779 C CA . THR A 1 104 ? -1.123 4.990 -12.729 1.00 95.06 104 THR A CA 1
ATOM 780 C C . THR A 1 104 ? -2.640 5.038 -12.579 1.00 95.06 104 THR A C 1
ATOM 782 O O . THR A 1 104 ? -3.354 5.547 -13.443 1.00 95.06 104 THR A O 1
ATOM 785 N N . LEU A 1 105 ? -3.140 4.481 -11.477 1.00 96.00 105 LEU A N 1
ATOM 786 C CA . LEU A 1 105 ? -4.557 4.458 -11.133 1.00 96.00 105 LEU A CA 1
ATOM 787 C C . LEU A 1 105 ? -4.711 4.871 -9.670 1.00 96.00 105 LEU A C 1
ATOM 789 O O . LEU A 1 105 ? -4.015 4.339 -8.808 1.00 96.00 105 LEU A O 1
ATOM 793 N N . ASP A 1 106 ? -5.647 5.778 -9.402 1.00 92.88 106 ASP A N 1
ATOM 794 C CA . ASP A 1 106 ? -6.044 6.167 -8.050 1.00 92.88 106 ASP A CA 1
ATOM 795 C C . ASP A 1 106 ? -7.553 5.976 -7.871 1.00 92.88 106 ASP A C 1
ATOM 797 O O . ASP A 1 106 ? -8.357 6.358 -8.728 1.00 92.88 106 ASP A O 1
ATOM 801 N N . VAL A 1 107 ? -7.945 5.361 -6.754 1.00 90.69 107 VAL A N 1
ATOM 802 C CA . VAL A 1 107 ? -9.352 5.103 -6.440 1.00 90.69 107 VAL A CA 1
ATOM 803 C C . VAL A 1 107 ? -9.886 6.240 -5.581 1.00 90.69 107 VAL A C 1
ATOM 805 O O . VAL A 1 107 ? -9.549 6.374 -4.402 1.00 90.69 107 VAL A O 1
ATOM 808 N N . ARG A 1 108 ? -10.804 7.030 -6.150 1.00 87.00 108 ARG A N 1
ATOM 809 C CA . ARG A 1 108 ? -11.459 8.124 -5.428 1.00 87.00 108 ARG A CA 1
ATOM 810 C C . ARG A 1 108 ? -12.172 7.591 -4.182 1.00 87.00 108 ARG A C 1
ATOM 812 O O . ARG A 1 108 ? -13.084 6.772 -4.278 1.00 87.00 108 ARG A O 1
ATOM 819 N N . ASN A 1 109 ? -11.811 8.139 -3.021 1.00 83.62 109 ASN A N 1
ATOM 820 C CA . ASN A 1 109 ? -12.487 7.876 -1.748 1.00 83.62 109 ASN A CA 1
ATOM 821 C C . ASN A 1 109 ? -12.502 6.383 -1.343 1.00 83.62 109 ASN A C 1
ATOM 823 O O . ASN A 1 109 ? -13.491 5.902 -0.799 1.00 83.62 109 ASN A O 1
ATOM 827 N N . ALA A 1 110 ? -11.417 5.651 -1.625 1.00 86.38 110 ALA A N 1
ATOM 828 C CA . ALA A 1 110 ? -11.355 4.187 -1.551 1.00 86.38 110 ALA A CA 1
ATOM 829 C C . ALA A 1 110 ? -11.945 3.559 -0.270 1.00 86.38 110 ALA A C 1
ATOM 831 O O . ALA A 1 110 ? -12.726 2.616 -0.369 1.00 86.38 110 ALA A O 1
ATOM 832 N N . PHE A 1 111 ? -11.623 4.093 0.914 1.00 83.12 111 PHE A N 1
ATOM 833 C CA . PHE A 1 111 ? -12.089 3.533 2.192 1.00 83.12 111 PHE A CA 1
ATOM 834 C C . PHE A 1 111 ? -13.601 3.671 2.404 1.00 83.12 111 PHE A C 1
ATOM 836 O O . PHE A 1 111 ? -14.240 2.742 2.884 1.00 83.12 111 PHE A O 1
ATOM 843 N N . ASN A 1 112 ? -14.182 4.799 1.996 1.00 83.12 112 ASN A N 1
ATOM 844 C CA . ASN A 1 112 ? -15.618 5.051 2.142 1.00 83.12 112 ASN A CA 1
ATOM 845 C C . ASN A 1 112 ? -16.438 4.372 1.032 1.00 83.12 112 ASN A C 1
ATOM 847 O O . ASN A 1 112 ? -17.622 4.108 1.204 1.00 83.12 112 ASN A O 1
ATOM 851 N N . SER A 1 113 ? -15.809 4.074 -0.108 1.00 83.94 113 SER A N 1
ATOM 852 C CA . SER A 1 113 ? -16.443 3.404 -1.250 1.00 83.94 113 SER A CA 1
ATOM 853 C C . SER A 1 113 ? -16.447 1.871 -1.137 1.00 83.94 113 SER A C 1
ATOM 855 O O . SER A 1 113 ? -16.979 1.192 -2.020 1.00 83.94 113 SER A O 1
ATOM 857 N N . ALA A 1 114 ? -15.837 1.302 -0.092 1.00 84.38 114 ALA A N 1
ATOM 858 C CA . ALA A 1 114 ? -15.788 -0.141 0.108 1.00 84.38 114 ALA A CA 1
ATOM 859 C C . ALA A 1 114 ? -17.207 -0.713 0.273 1.00 84.38 114 ALA A C 1
ATOM 861 O O . ALA A 1 114 ? -17.972 -0.303 1.145 1.00 84.38 114 ALA A O 1
ATOM 862 N N . ARG A 1 115 ? -17.577 -1.672 -0.586 1.00 83.06 115 ARG A N 1
ATOM 863 C CA . ARG A 1 115 ? -18.905 -2.298 -0.556 1.00 83.06 115 ARG A CA 1
ATOM 864 C C . ARG A 1 115 ? -18.944 -3.395 0.498 1.00 83.06 115 ARG A C 1
ATOM 866 O O . ARG A 1 115 ? -18.220 -4.384 0.404 1.00 83.06 115 ARG A O 1
ATOM 873 N N . TRP A 1 116 ? -19.861 -3.262 1.441 1.00 79.25 116 TRP A N 1
ATOM 874 C CA . TRP A 1 116 ? -20.146 -4.276 2.446 1.00 79.25 116 TRP A CA 1
ATOM 875 C C . TRP A 1 116 ? -21.155 -5.258 1.846 1.00 79.25 116 TRP A C 1
ATOM 877 O O . TRP A 1 116 ? -22.215 -4.846 1.371 1.00 79.25 116 TRP A O 1
ATOM 887 N N . LYS A 1 117 ? -20.836 -6.558 1.811 1.00 68.44 117 LYS A N 1
ATOM 888 C CA . LYS A 1 117 ? -21.838 -7.574 1.461 1.00 68.44 117 LYS A CA 1
ATOM 889 C C . LYS A 1 117 ? -22.773 -7.727 2.654 1.00 68.44 117 LYS A C 1
ATOM 891 O O . LYS A 1 117 ? -22.421 -8.371 3.636 1.00 68.44 117 LYS A O 1
ATOM 896 N N . THR A 1 118 ? -23.947 -7.117 2.577 1.00 55.78 118 THR A N 1
ATOM 897 C CA . THR A 1 118 ? -24.984 -7.292 3.588 1.00 55.78 118 THR A CA 1
ATOM 898 C C . THR A 1 118 ? -25.582 -8.684 3.437 1.00 55.78 118 THR A C 1
ATOM 900 O O . THR A 1 118 ? -26.149 -9.015 2.400 1.00 55.78 118 THR A O 1
ATOM 903 N N . SER A 1 119 ? -25.426 -9.522 4.458 1.00 46.19 119 SER A N 1
ATOM 904 C CA . SER A 1 119 ? -25.991 -10.873 4.504 1.00 46.19 119 SER A CA 1
ATOM 905 C C . SER A 1 119 ? -27.489 -10.894 4.844 1.00 46.19 119 SER A C 1
ATOM 907 O O . SER A 1 119 ? -28.055 -11.974 4.985 1.00 46.19 119 SER A O 1
ATOM 909 N N . SER A 1 120 ? -28.159 -9.739 4.953 1.00 45.81 120 SER A N 1
ATOM 910 C CA . SER A 1 120 ? -29.593 -9.661 5.247 1.00 45.81 120 SER A CA 1
ATOM 911 C C . SER A 1 120 ? -30.394 -9.057 4.074 1.00 45.81 120 SER A C 1
ATOM 913 O O . SER A 1 120 ? -30.069 -7.969 3.594 1.00 45.81 120 SER A O 1
ATOM 915 N N . PRO A 1 121 ? -31.484 -9.706 3.611 1.00 45.06 121 PRO A N 1
ATOM 916 C CA . PRO A 1 121 ? -32.351 -9.162 2.557 1.00 45.06 121 PRO A CA 1
ATOM 917 C C . PRO A 1 121 ? -33.133 -7.895 2.954 1.00 45.06 121 PRO A C 1
ATOM 919 O O . PRO A 1 121 ? -33.780 -7.297 2.100 1.00 45.06 121 PRO A O 1
ATOM 922 N N . HIS A 1 122 ? -33.091 -7.478 4.225 1.00 46.03 122 HIS A N 1
ATOM 923 C CA . HIS A 1 122 ? -33.962 -6.434 4.784 1.00 46.03 122 HIS A CA 1
ATOM 924 C C . HIS A 1 122 ? -33.301 -5.057 4.961 1.00 46.03 122 HIS A C 1
ATOM 926 O O . HIS A 1 122 ? -33.977 -4.109 5.338 1.00 46.03 122 HIS A O 1
ATOM 932 N N . SER A 1 123 ? -32.007 -4.883 4.671 1.00 43.94 123 SER A N 1
ATOM 933 C CA . SER A 1 123 ? -31.316 -3.608 4.942 1.00 43.94 123 SER A CA 1
ATOM 934 C C . SER A 1 123 ? -31.138 -2.709 3.708 1.00 43.94 123 SER A C 1
ATOM 936 O O . SER A 1 123 ? -30.154 -1.969 3.609 1.00 43.94 123 SER A O 1
ATOM 938 N N . ARG A 1 124 ? -32.046 -2.767 2.727 1.00 44.59 124 ARG A N 1
ATOM 939 C CA . ARG A 1 124 ? -31.947 -1.917 1.523 1.00 44.59 124 ARG A CA 1
ATOM 940 C C . ARG A 1 124 ? -32.204 -0.429 1.793 1.00 44.59 124 ARG A C 1
ATOM 942 O O . ARG A 1 124 ? -31.878 0.391 0.941 1.00 44.59 124 ARG A O 1
ATOM 949 N N . GLU A 1 125 ? -32.712 -0.072 2.969 1.00 41.25 125 GLU A N 1
ATOM 950 C CA . GLU A 1 125 ? -33.070 1.314 3.293 1.00 41.25 125 GLU A CA 1
ATOM 951 C C . GLU A 1 125 ? -31.953 2.091 4.015 1.00 41.25 125 GLU A C 1
ATOM 953 O O . GLU A 1 125 ? -31.805 3.294 3.822 1.00 41.25 125 GLU A O 1
ATOM 958 N N . SER A 1 126 ? -31.063 1.408 4.746 1.00 40.56 126 SER A N 1
ATOM 959 C CA . SER A 1 126 ? -30.017 2.084 5.534 1.00 40.56 126 SER A CA 1
ATOM 960 C C . SER A 1 126 ? -28.829 2.590 4.704 1.00 40.56 126 SER A C 1
ATOM 962 O O . SER A 1 126 ? -28.072 3.440 5.172 1.00 40.56 126 SER A O 1
ATOM 964 N N . ALA A 1 127 ? -28.657 2.116 3.465 1.00 41.16 127 ALA A N 1
ATOM 965 C CA . ALA A 1 127 ? -27.569 2.555 2.587 1.00 41.16 127 ALA A CA 1
ATOM 966 C C . ALA A 1 127 ? -27.767 3.978 2.021 1.00 41.16 127 ALA A C 1
ATOM 968 O O . ALA A 1 127 ? -26.844 4.516 1.417 1.00 41.16 127 ALA A O 1
ATOM 969 N N . ARG A 1 128 ? -28.937 4.605 2.225 1.00 38.41 128 ARG A N 1
ATOM 970 C CA . ARG A 1 128 ? -29.179 6.018 1.869 1.00 38.41 128 ARG A CA 1
ATOM 971 C C . ARG A 1 128 ? -28.788 7.014 2.963 1.00 38.41 128 ARG A C 1
ATOM 973 O O . ARG A 1 128 ? -28.724 8.200 2.675 1.00 38.41 128 ARG A O 1
ATOM 980 N N . LEU A 1 129 ? -28.514 6.556 4.187 1.00 37.44 129 LEU A N 1
ATOM 981 C CA . LEU A 1 129 ? -28.193 7.437 5.319 1.00 37.44 129 LEU A CA 1
ATOM 982 C C . LEU A 1 129 ? -26.686 7.571 5.586 1.00 37.44 129 LEU A C 1
ATOM 984 O O . LEU A 1 129 ? -26.279 8.381 6.409 1.00 37.44 129 LEU A O 1
ATOM 988 N N . SER A 1 130 ? -25.846 6.827 4.861 1.00 39.22 130 SER A N 1
ATOM 989 C CA . SER A 1 130 ? -24.384 6.982 4.882 1.00 39.22 130 SER A CA 1
ATOM 990 C C . SER A 1 130 ? -23.910 7.699 3.613 1.00 39.22 130 SER A C 1
ATOM 992 O O . SER A 1 130 ? -23.107 7.208 2.825 1.00 39.22 130 SER A O 1
ATOM 994 N N . THR A 1 131 ? -24.510 8.856 3.346 1.00 34.31 131 THR A N 1
ATOM 995 C CA . THR A 1 131 ? -24.014 9.838 2.371 1.00 34.31 131 THR A CA 1
ATOM 996 C C . THR A 1 131 ? -24.228 11.239 2.937 1.00 34.31 131 THR A C 1
ATOM 998 O O . THR A 1 131 ? -24.860 12.085 2.311 1.00 34.31 131 THR A O 1
ATOM 1001 N N . CYS A 1 132 ? -23.717 11.450 4.149 1.00 35.38 132 CYS A N 1
ATOM 1002 C CA . CYS A 1 132 ? -23.392 12.775 4.664 1.00 35.38 132 CYS A CA 1
ATOM 1003 C C . CYS A 1 132 ? -21.868 12.908 4.665 1.00 35.38 132 CYS A C 1
ATOM 1005 O O . CYS A 1 132 ? -21.214 11.990 5.213 1.00 35.38 132 CYS A O 1
#

Foldseek 3Di:
DDDDDDDDDPDPPDFDWAAAPPDDPPDPLRTDTDDDDDPVRVVVVVVVLVVVLVQQPPPPHPDPLDQPPHPPGDVVNNVVVLVVVQCVQQDDDPVRHHDDDDDDDDDPPVVLPDDDPDPDPPPPPCVVVSPD

Organism: NCBI:txid54128

Solvent-accessible surface area (backbone atoms only — not comparable to full-atom values): 8933 Å² total; per-residue (Å²): 135,80,82,85,87,73,82,93,68,80,74,74,96,59,81,52,66,43,74,40,89,97,49,64,91,87,46,72,84,28,43,45,82,49,85,84,67,53,74,68,52,48,51,52,50,51,55,52,50,57,56,48,49,60,55,43,72,35,101,85,38,63,58,92,85,62,31,80,99,42,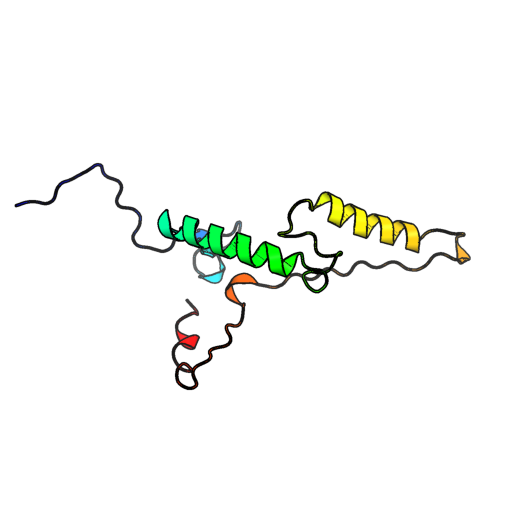88,98,45,43,73,63,59,49,51,50,54,54,53,49,54,49,52,59,38,53,47,69,56,90,91,61,45,46,90,76,85,87,86,87,87,83,69,83,62,52,82,82,65,60,81,79,85,72,93,56,98,79,61,80,69,65,71,72,72,76,76,118

Mean predicted aligned error: 12.11 Å

Secondary structure (DSSP, 8-state):
-------S----SS-EEEEPTT--TTSGGGEEEE----HHHHHHHHHHHHHHHHHHTSTTSS-TT--TT-TT--HHHHHHHHHHHHHHHT-S-GGGPPP--------TTTTTTPPP----TT-TTGGGSS--

Sequence (132 aa):
MGPAVRDGHVAPEGPQLLLKPGKQPDASSSYRPLCMLDTAGKILERIICRRLEVYTEAPAGLSDRQHGFRRGRSTIDAIESVTTAAREAVRGAIGSRKYCAVVTLDVRNAFNSARWKTSSPHSRESARLSTC

pLDDT: mean 80.11, std 19.35, range [34.31, 97.88]